Protein AF-A0A1M3QU73-F1 (afdb_monomer_lite)

Foldseek 3Di:
DDPDDDDPQDQPDWDWAADPPDPQKTWIARPVHRQWTFFQDPPPDPPTDTDIDGDDDPDCRRIDGDDDD

Structure (mmCIF, N/CA/C/O backbone):
data_AF-A0A1M3QU73-F1
#
_entry.id   AF-A0A1M3QU73-F1
#
loop_
_atom_site.group_PDB
_atom_site.id
_atom_site.type_symbol
_atom_site.label_atom_id
_atom_site.label_alt_id
_atom_site.label_comp_id
_atom_site.label_asym_id
_atom_site.label_entity_id
_atom_site.label_seq_id
_atom_site.pdbx_PDB_ins_code
_atom_site.Cartn_x
_atom_site.Cartn_y
_atom_site.Cartn_z
_atom_site.occupancy
_atom_site.B_iso_or_equiv
_atom_site.auth_seq_id
_atom_site.auth_comp_id
_atom_site.auth_asym_id
_atom_site.auth_atom_id
_atom_site.pdbx_PDB_model_num
ATOM 1 N N . MET A 1 1 ? 20.973 -5.259 20.949 1.00 44.03 1 MET A N 1
ATOM 2 C CA . MET A 1 1 ? 20.408 -3.908 21.161 1.00 44.03 1 MET A CA 1
ATOM 3 C C . MET A 1 1 ? 21.455 -2.908 20.703 1.00 44.03 1 MET A C 1
ATOM 5 O O . MET A 1 1 ? 22.531 -2.930 21.293 1.00 44.03 1 MET A O 1
ATOM 9 N N . PRO A 1 2 ? 21.236 -2.112 19.644 1.00 43.66 2 PRO A N 1
ATOM 10 C CA . PRO A 1 2 ? 22.144 -1.010 19.368 1.00 43.66 2 PRO A CA 1
ATOM 11 C C . PRO A 1 2 ? 21.980 0.058 20.466 1.00 43.66 2 PRO A C 1
ATOM 13 O O . PRO A 1 2 ? 20.863 0.267 20.949 1.00 43.66 2 PRO A O 1
ATOM 16 N N . PRO A 1 3 ? 23.071 0.704 20.902 1.00 44.72 3 PRO A N 1
ATOM 17 C CA . PRO A 1 3 ? 23.003 1.804 21.849 1.00 44.72 3 PRO A CA 1
ATOM 18 C C . PRO A 1 3 ? 22.449 3.032 21.113 1.00 44.72 3 PRO A C 1
ATOM 20 O O . PRO A 1 3 ? 22.836 3.290 19.977 1.00 44.72 3 PRO A O 1
ATOM 23 N N . ASN A 1 4 ? 21.552 3.778 21.760 1.00 53.16 4 ASN A N 1
ATOM 24 C CA . ASN A 1 4 ? 20.844 4.964 21.247 1.00 53.16 4 ASN A CA 1
ATOM 25 C C . ASN A 1 4 ? 19.608 4.689 20.373 1.00 53.16 4 ASN A C 1
ATOM 27 O O . ASN A 1 4 ? 19.565 5.063 19.207 1.00 53.16 4 ASN A O 1
ATOM 31 N N . GLY A 1 5 ? 18.576 4.089 20.976 1.00 45.94 5 GLY A N 1
ATOM 32 C CA . GLY A 1 5 ? 17.204 4.632 21.046 1.00 45.94 5 GLY A CA 1
ATOM 33 C C . GLY A 1 5 ? 16.422 5.045 19.787 1.00 45.94 5 GLY A C 1
ATOM 34 O O . GLY A 1 5 ? 15.273 5.448 19.935 1.00 45.94 5 GLY A O 1
ATOM 35 N N . SER A 1 6 ? 16.959 4.952 18.571 1.00 55.62 6 SER A N 1
ATOM 36 C CA . SER A 1 6 ? 16.127 5.010 17.370 1.00 55.62 6 SER A CA 1
ATOM 37 C C . SER A 1 6 ? 15.388 3.680 17.259 1.00 55.62 6 SER A C 1
ATOM 39 O O . SER A 1 6 ? 16.058 2.640 17.260 1.00 55.62 6 SER A O 1
ATOM 41 N N . PRO A 1 7 ? 14.043 3.663 17.163 1.00 56.78 7 PRO A N 1
ATOM 42 C CA . PRO A 1 7 ? 13.356 2.453 16.750 1.00 56.78 7 PRO A CA 1
ATOM 43 C C . PRO A 1 7 ? 14.008 2.034 15.437 1.00 56.78 7 PRO A C 1
ATOM 45 O O . PRO A 1 7 ? 14.153 2.850 14.523 1.00 56.78 7 PRO A O 1
ATOM 48 N N . ILE A 1 8 ? 14.501 0.800 15.375 1.00 57.41 8 ILE A N 1
ATOM 49 C CA . ILE A 1 8 ? 14.966 0.223 14.120 1.00 57.41 8 ILE A CA 1
ATOM 50 C C . ILE A 1 8 ? 13.713 0.216 13.252 1.00 57.41 8 ILE A C 1
ATOM 52 O O . ILE A 1 8 ? 12.906 -0.692 13.405 1.00 57.41 8 ILE A O 1
ATOM 56 N N . SER A 1 9 ? 13.498 1.251 12.431 1.00 61.75 9 SER A N 1
ATOM 57 C CA . SER A 1 9 ? 12.340 1.299 11.547 1.00 61.75 9 SER A CA 1
ATOM 58 C C . SER A 1 9 ? 12.517 0.126 10.607 1.00 61.75 9 SER A C 1
ATOM 60 O O . SER A 1 9 ? 13.402 0.125 9.736 1.00 61.75 9 SER A O 1
ATOM 62 N N . THR A 1 10 ? 11.770 -0.933 10.863 1.00 76.12 10 THR A N 1
ATOM 63 C CA . THR A 1 10 ? 11.926 -2.135 10.070 1.00 76.12 10 THR A CA 1
ATOM 64 C C . THR A 1 10 ? 11.306 -1.850 8.710 1.00 76.12 10 THR A C 1
ATOM 66 O O . THR A 1 10 ? 10.414 -1.016 8.550 1.00 76.12 10 THR A O 1
ATOM 69 N N . ASN A 1 11 ? 11.745 -2.577 7.692 1.00 85.69 11 ASN A N 1
ATOM 70 C CA . ASN A 1 11 ? 11.004 -2.636 6.434 1.00 85.69 11 ASN A CA 1
ATOM 71 C C . ASN A 1 11 ? 9.615 -3.300 6.598 1.00 85.69 11 ASN A C 1
ATOM 73 O O . ASN A 1 11 ? 8.922 -3.459 5.599 1.00 85.69 11 ASN A O 1
ATOM 77 N N . GLN A 1 12 ? 9.222 -3.684 7.819 1.00 90.19 12 GLN A N 1
ATOM 78 C CA . GLN A 1 12 ? 7.976 -4.369 8.156 1.00 90.19 12 GLN A CA 1
ATOM 79 C C . GLN A 1 12 ? 6.927 -3.437 8.780 1.00 90.19 12 GLN A C 1
ATOM 81 O O . GLN A 1 12 ? 5.796 -3.866 8.989 1.00 90.19 12 GLN A O 1
ATOM 86 N N . GLU A 1 13 ? 7.261 -2.172 9.043 1.00 92.12 13 GLU A N 1
ATOM 87 C CA . GLU A 1 13 ? 6.309 -1.179 9.542 1.00 92.12 13 GLU A CA 1
ATOM 88 C C . GLU A 1 13 ? 5.852 -0.241 8.417 1.00 92.12 13 GLU A C 1
ATOM 90 O O . GLU A 1 13 ? 6.636 0.156 7.542 1.00 92.12 13 GLU A O 1
ATOM 95 N N . TRP A 1 14 ? 4.567 0.130 8.445 1.00 94.19 14 TRP A N 1
ATOM 96 C CA . TRP A 1 14 ? 3.902 0.819 7.338 1.00 94.19 14 TRP A CA 1
ATOM 97 C C . TRP A 1 14 ? 2.919 1.882 7.827 1.00 94.19 14 TRP A C 1
ATOM 99 O O . TRP A 1 14 ? 2.171 1.669 8.778 1.00 94.19 14 TRP A O 1
ATOM 109 N N . PHE A 1 15 ? 2.864 3.014 7.126 1.00 94.69 15 PHE A N 1
ATOM 110 C CA . PHE A 1 15 ? 1.785 3.987 7.275 1.00 94.69 15 PHE A CA 1
ATOM 111 C C . PHE A 1 15 ? 0.658 3.676 6.295 1.00 94.69 15 PHE A C 1
ATOM 113 O O . PHE A 1 15 ? 0.900 3.550 5.094 1.00 94.69 15 PHE A O 1
ATOM 120 N N . ILE A 1 16 ? -0.578 3.659 6.790 1.00 95.94 16 ILE A N 1
ATOM 121 C CA . ILE A 1 16 ? -1.786 3.533 5.972 1.00 95.94 16 ILE A CA 1
ATOM 122 C C . ILE A 1 16 ? -2.495 4.887 5.968 1.00 95.94 16 ILE A C 1
ATOM 124 O O . ILE A 1 16 ? -2.919 5.379 7.014 1.00 95.94 16 ILE A O 1
ATOM 128 N N . LYS A 1 17 ? -2.618 5.511 4.793 1.00 94.06 17 LYS A N 1
ATOM 129 C CA . LYS A 1 17 ? -3.259 6.825 4.640 1.00 94.06 17 LYS A CA 1
ATOM 130 C C . LYS A 1 17 ? -4.413 6.744 3.652 1.00 94.06 17 LYS A C 1
ATOM 132 O O . LYS A 1 17 ? -4.228 6.295 2.526 1.00 94.06 17 LYS A O 1
ATOM 137 N N . LYS A 1 18 ? -5.589 7.226 4.055 1.00 95.75 18 LYS A N 1
ATOM 138 C CA . LYS A 1 18 ? -6.755 7.343 3.170 1.00 95.75 18 LYS A CA 1
ATOM 139 C C . LYS A 1 18 ? -6.455 8.304 2.013 1.00 95.75 18 LYS A C 1
ATOM 141 O O . LYS A 1 18 ? -5.840 9.352 2.222 1.00 95.75 18 LYS A O 1
ATOM 146 N N . VAL A 1 19 ? -6.882 7.950 0.806 1.00 94.50 19 VAL A N 1
ATOM 147 C CA . VAL A 1 19 ? -6.806 8.821 -0.370 1.00 94.50 19 VAL A CA 1
ATOM 148 C C . VAL A 1 19 ? -7.923 9.858 -0.285 1.00 94.50 19 VAL A C 1
ATOM 150 O O . VAL A 1 19 ? -9.093 9.521 -0.114 1.00 94.50 19 VAL A O 1
ATOM 153 N N . GLU A 1 20 ? -7.554 11.132 -0.370 1.00 92.38 20 GLU A N 1
ATOM 154 C CA . GLU A 1 20 ? -8.505 12.242 -0.351 1.00 92.38 20 GLU A CA 1
ATOM 155 C C . GLU A 1 20 ? -9.481 12.142 -1.532 1.00 92.38 20 GLU A C 1
ATOM 157 O O . GLU A 1 20 ? -9.095 11.773 -2.640 1.00 92.38 20 GLU A O 1
ATOM 162 N N . GLY A 1 21 ? -10.766 12.398 -1.281 1.00 92.62 21 GLY A N 1
ATOM 163 C CA . GLY A 1 21 ? -11.819 12.303 -2.297 1.00 92.62 21 GLY A CA 1
ATO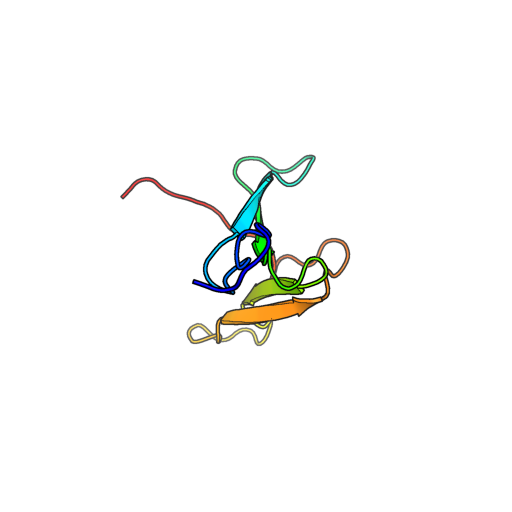M 164 C C . GLY A 1 21 ? -12.224 10.881 -2.716 1.00 92.62 21 GLY A C 1
ATOM 165 O O . GLY A 1 21 ? -13.202 10.741 -3.444 1.00 92.62 21 GLY A O 1
ATOM 166 N N . ARG A 1 22 ? -11.548 9.818 -2.247 1.00 90.38 22 ARG A N 1
ATOM 167 C CA . ARG A 1 22 ? -11.905 8.422 -2.566 1.00 90.38 22 ARG A CA 1
ATOM 168 C C . ARG A 1 22 ? -12.385 7.659 -1.331 1.00 90.38 22 ARG A C 1
ATOM 170 O O . ARG A 1 22 ? -11.712 7.582 -0.299 1.00 90.38 22 ARG A O 1
ATOM 177 N N . SER A 1 23 ? -13.578 7.073 -1.424 1.00 90.50 23 SER A N 1
ATOM 178 C CA . SER A 1 23 ? -14.113 6.226 -0.353 1.00 90.50 23 SER A CA 1
ATOM 179 C C . SER A 1 23 ? -13.329 4.914 -0.272 1.00 90.50 23 SER A C 1
ATOM 181 O O . SER A 1 23 ? -12.977 4.342 -1.298 1.00 90.50 23 SER A O 1
ATOM 183 N N . LYS A 1 24 ? -13.034 4.449 0.950 1.00 92.88 24 LYS A N 1
ATOM 184 C CA . LYS A 1 24 ? -12.364 3.161 1.241 1.00 92.88 24 LYS A CA 1
ATOM 185 C C . LYS A 1 24 ? -11.036 2.897 0.506 1.00 92.88 24 LYS A C 1
ATOM 187 O O . LYS A 1 24 ? -10.601 1.755 0.437 1.00 92.88 24 LYS A O 1
ATOM 192 N N . THR A 1 25 ? -10.391 3.934 -0.020 1.00 96.06 25 THR A N 1
ATOM 193 C CA . THR A 1 25 ? -9.149 3.807 -0.786 1.00 96.06 25 THR A CA 1
ATOM 194 C C . THR A 1 25 ? -7.977 4.317 0.036 1.00 96.06 25 THR A C 1
ATOM 196 O O . THR A 1 25 ? -8.062 5.386 0.649 1.00 96.06 25 THR A O 1
ATOM 199 N N . TYR A 1 26 ? -6.874 3.577 0.040 1.00 96.50 26 TYR A N 1
ATOM 200 C CA . TYR A 1 26 ? -5.719 3.846 0.888 1.00 96.50 26 TYR A CA 1
ATOM 201 C C . TYR A 1 26 ? -4.411 3.736 0.112 1.00 96.50 26 TYR A C 1
ATOM 203 O O . TYR A 1 26 ? -4.315 3.019 -0.876 1.00 96.50 26 TYR A O 1
ATOM 211 N N . ARG A 1 27 ? -3.387 4.429 0.605 1.00 95.69 27 ARG A N 1
ATOM 212 C CA . ARG A 1 27 ? -1.989 4.254 0.211 1.00 95.69 27 ARG A CA 1
ATOM 213 C C . ARG A 1 27 ? -1.200 3.685 1.377 1.00 95.69 27 ARG A C 1
ATOM 215 O O . ARG A 1 27 ? -1.400 4.111 2.518 1.00 95.69 27 ARG A O 1
ATOM 222 N N . ILE A 1 28 ? -0.289 2.768 1.070 1.00 96.38 28 ILE A N 1
ATOM 223 C CA . ILE A 1 28 ? 0.534 2.062 2.052 1.00 96.38 28 ILE A CA 1
ATOM 224 C C . ILE A 1 28 ? 1.990 2.474 1.828 1.00 96.38 28 ILE A C 1
ATOM 226 O O . ILE A 1 28 ? 2.558 2.186 0.781 1.00 96.38 28 ILE A O 1
ATOM 230 N N . LYS A 1 29 ? 2.573 3.198 2.786 1.00 95.31 29 LYS A N 1
ATOM 231 C CA . LYS A 1 29 ? 3.916 3.794 2.704 1.00 95.31 29 LYS A CA 1
ATOM 232 C C . LYS A 1 29 ? 4.864 3.090 3.663 1.00 95.31 29 LYS A C 1
ATOM 234 O O . LYS A 1 29 ? 4.532 2.954 4.840 1.00 95.31 29 LYS A O 1
ATOM 239 N N . ASN A 1 30 ? 6.044 2.696 3.198 1.00 94.25 30 ASN A N 1
ATOM 240 C CA . ASN A 1 30 ? 7.033 2.060 4.066 1.00 94.25 30 ASN A CA 1
ATOM 241 C C . ASN A 1 30 ? 7.640 3.078 5.052 1.00 94.25 30 ASN A C 1
ATOM 243 O O . ASN A 1 30 ? 7.957 4.201 4.655 1.00 94.25 30 ASN A O 1
ATOM 247 N N . ILE A 1 31 ? 7.813 2.714 6.331 1.00 92.19 31 ILE A N 1
ATOM 248 C CA . ILE A 1 31 ? 8.412 3.637 7.317 1.00 92.19 31 ILE A CA 1
ATOM 249 C C . ILE A 1 31 ? 9.911 3.833 7.056 1.00 92.19 31 ILE A C 1
ATOM 251 O O . ILE A 1 31 ? 10.390 4.965 7.107 1.00 92.19 31 ILE A O 1
ATOM 255 N N . LYS A 1 32 ? 10.641 2.762 6.717 1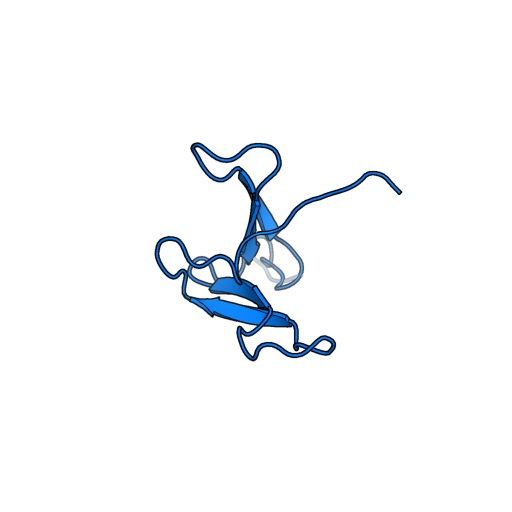.00 90.56 32 LYS A N 1
ATOM 256 C CA . LYS A 1 32 ? 12.086 2.810 6.432 1.00 90.56 32 LYS A CA 1
ATOM 257 C C . LYS A 1 32 ? 12.409 3.569 5.137 1.00 90.56 32 LYS A C 1
ATOM 259 O O . LYS A 1 32 ? 13.497 4.125 5.003 1.00 90.56 32 LYS A O 1
ATOM 264 N N . SER A 1 33 ? 11.477 3.603 4.186 1.00 90.19 33 SER A N 1
ATOM 265 C CA . SER A 1 33 ? 11.631 4.283 2.895 1.00 90.19 33 SER A CA 1
ATOM 266 C C . SER A 1 33 ? 10.428 5.193 2.620 1.00 90.19 33 SER A C 1
ATOM 268 O O . SER A 1 33 ? 9.499 4.787 1.925 1.00 90.19 33 SER A O 1
ATOM 270 N N . PRO A 1 34 ? 10.421 6.436 3.140 1.00 85.12 34 PRO A N 1
ATOM 271 C CA . PRO A 1 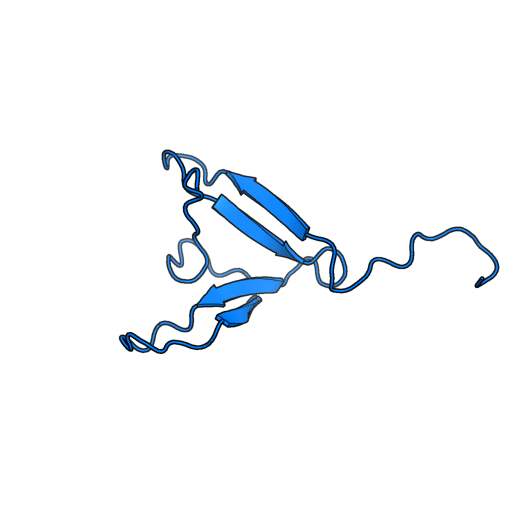34 ? 9.236 7.299 3.151 1.00 85.12 34 PRO A CA 1
ATOM 272 C C . PRO A 1 34 ? 8.812 7.829 1.772 1.00 85.12 34 PRO A C 1
ATOM 274 O O . PRO A 1 34 ? 7.751 8.443 1.658 1.00 85.12 34 PRO A O 1
ATOM 277 N N . THR A 1 35 ? 9.607 7.614 0.727 1.00 91.12 35 THR A N 1
ATOM 278 C CA . THR A 1 35 ? 9.233 7.898 -0.667 1.00 91.12 35 THR A CA 1
ATOM 279 C C . THR A 1 35 ? 8.591 6.698 -1.365 1.00 91.12 35 THR A C 1
ATOM 281 O O . THR A 1 35 ? 8.010 6.877 -2.432 1.00 91.12 35 THR A O 1
ATOM 284 N N . MET A 1 36 ? 8.650 5.506 -0.757 1.00 94.81 36 MET A N 1
ATOM 285 C CA . MET A 1 36 ? 8.265 4.233 -1.363 1.00 94.81 36 MET A CA 1
ATOM 286 C C . MET A 1 36 ? 6.916 3.725 -0.842 1.00 94.81 36 MET A C 1
ATOM 288 O O . MET A 1 36 ? 6.653 3.692 0.367 1.00 94.81 36 MET A O 1
ATOM 292 N N . PHE A 1 37 ? 6.076 3.289 -1.773 1.00 96.31 37 PHE A N 1
ATOM 293 C CA . PHE A 1 37 ? 4.705 2.850 -1.551 1.00 96.31 37 PHE A CA 1
ATOM 294 C C . PHE A 1 37 ? 4.496 1.439 -2.096 1.00 96.31 37 PHE A C 1
ATOM 296 O O . PHE A 1 37 ? 5.209 1.012 -3.003 1.00 96.31 37 PHE A O 1
ATOM 303 N N . LEU A 1 38 ? 3.534 0.719 -1.517 1.00 95.75 38 LEU A N 1
ATOM 304 C CA . LEU A 1 38 ? 3.103 -0.580 -2.022 1.00 95.75 38 LEU A CA 1
ATOM 305 C C . LEU A 1 38 ? 2.424 -0.397 -3.383 1.00 95.75 38 LEU A C 1
ATOM 307 O O . LEU A 1 38 ? 1.472 0.377 -3.494 1.00 95.75 38 LEU A O 1
ATOM 311 N N . ASP A 1 39 ? 2.930 -1.111 -4.379 1.00 95.25 39 ASP A N 1
ATOM 312 C CA . ASP A 1 39 ? 2.670 -0.906 -5.802 1.00 95.25 39 ASP A CA 1
ATOM 313 C C . ASP A 1 39 ? 2.439 -2.270 -6.460 1.00 95.25 39 ASP A C 1
ATOM 315 O O . ASP A 1 39 ? 3.314 -3.141 -6.415 1.00 95.25 39 ASP A O 1
ATOM 319 N N . ALA A 1 40 ? 1.248 -2.486 -7.011 1.00 93.25 40 ALA A N 1
ATOM 320 C CA . ALA A 1 40 ? 0.941 -3.646 -7.836 1.00 93.25 40 ALA A CA 1
ATOM 321 C C . ALA A 1 40 ? 1.215 -3.266 -9.288 1.00 93.25 40 ALA A C 1
ATOM 323 O O . ALA A 1 40 ? 0.409 -2.566 -9.890 1.00 93.25 40 ALA A O 1
ATOM 324 N N . LYS A 1 41 ? 2.362 -3.692 -9.830 1.00 82.75 41 LYS A N 1
ATOM 325 C CA . LYS A 1 41 ? 2.840 -3.258 -11.150 1.00 82.75 41 LYS A CA 1
ATOM 326 C C . LYS A 1 41 ? 1.702 -3.271 -12.180 1.00 82.75 41 LYS A C 1
ATOM 328 O O . LYS A 1 41 ? 1.098 -4.316 -12.410 1.00 82.75 41 LYS A O 1
ATOM 333 N N . ASP A 1 42 ? 1.456 -2.128 -12.815 1.00 79.75 42 ASP A N 1
ATOM 334 C CA . ASP A 1 42 ? 0.433 -2.001 -13.854 1.00 79.75 42 ASP A CA 1
ATOM 335 C C . ASP A 1 42 ? 0.910 -2.661 -15.157 1.00 79.75 42 ASP A C 1
ATOM 337 O O . ASP A 1 42 ? 1.470 -2.028 -16.052 1.00 79.75 42 ASP A O 1
ATOM 341 N N . ASP A 1 43 ? 0.804 -3.987 -15.209 1.00 81.44 43 ASP A N 1
ATOM 342 C CA . ASP A 1 43 ? 1.096 -4.793 -16.393 1.00 81.44 43 ASP A CA 1
ATOM 343 C C . ASP A 1 43 ? -0.120 -5.568 -16.910 1.00 81.44 43 ASP A C 1
ATOM 345 O O . ASP A 1 43 ? 0.022 -6.422 -17.786 1.00 81.44 43 ASP A O 1
ATOM 349 N N . GLY A 1 44 ? -1.315 -5.254 -16.396 1.00 76.94 44 GLY A N 1
ATOM 350 C CA . GLY A 1 44 ? -2.579 -5.863 -16.814 1.00 76.94 44 GLY A CA 1
ATOM 351 C C . GLY A 1 44 ? -2.691 -7.364 -16.525 1.00 76.94 44 GLY A C 1
ATOM 352 O O . GLY A 1 44 ? -3.619 -8.006 -17.015 1.00 76.94 44 GLY A O 1
ATOM 353 N N . SER A 1 45 ? -1.758 -7.936 -15.757 1.00 81.81 45 SER A N 1
ATOM 354 C CA . SER A 1 45 ? -1.759 -9.353 -15.405 1.00 81.81 45 SER A CA 1
ATOM 355 C C . SER A 1 45 ? -2.561 -9.614 -14.134 1.00 81.81 45 SER A C 1
ATOM 357 O O . SER A 1 45 ? -2.458 -8.877 -13.153 1.00 81.81 45 SER A O 1
ATOM 359 N N . ALA A 1 46 ? -3.293 -10.729 -14.117 1.00 82.69 46 ALA A N 1
ATOM 360 C CA . ALA A 1 46 ? -3.905 -11.251 -12.896 1.00 82.69 46 ALA A CA 1
ATOM 361 C C . ALA A 1 46 ? -2.852 -11.640 -11.837 1.00 82.69 46 ALA A C 1
ATOM 363 O O . ALA A 1 46 ? -3.130 -11.572 -10.643 1.00 82.69 46 ALA A O 1
ATOM 364 N N . ASP A 1 47 ? -1.632 -11.974 -12.270 1.00 85.75 47 ASP A N 1
ATOM 365 C CA . ASP A 1 47 ? -0.518 -12.404 -11.417 1.00 85.75 47 ASP A CA 1
ATOM 366 C C . ASP A 1 47 ? 0.521 -11.288 -11.216 1.00 85.75 47 ASP A C 1
ATOM 368 O O . ASP A 1 47 ? 1.736 -11.529 -11.197 1.00 85.75 47 ASP A O 1
ATOM 372 N N . SER A 1 48 ? 0.061 -10.037 -11.124 1.00 85.44 48 SER A N 1
ATOM 373 C CA . SER A 1 48 ? 0.966 -8.901 -10.958 1.00 85.44 48 SER A CA 1
ATOM 374 C C . SER A 1 48 ? 1.758 -8.998 -9.651 1.00 85.44 48 SER A C 1
ATOM 376 O O . SER A 1 48 ? 1.248 -9.331 -8.577 1.00 85.44 48 SER A O 1
ATOM 378 N N . ARG A 1 49 ? 3.057 -8.695 -9.740 1.00 89.25 49 ARG A N 1
ATOM 379 C CA . ARG A 1 49 ? 3.940 -8.663 -8.573 1.00 89.25 49 ARG A CA 1
ATOM 380 C C . ARG A 1 49 ? 3.728 -7.370 -7.800 1.00 89.25 49 ARG A C 1
ATOM 382 O O . ARG A 1 49 ? 3.829 -6.279 -8.361 1.00 89.25 49 ARG A O 1
ATOM 389 N N . VAL A 1 50 ? 3.578 -7.506 -6.488 1.00 92.31 50 VAL A N 1
ATOM 390 C CA . VAL A 1 50 ? 3.593 -6.369 -5.568 1.00 92.31 50 VAL A CA 1
ATOM 391 C C . VAL A 1 50 ? 5.034 -6.015 -5.207 1.00 92.31 50 VAL A C 1
ATOM 393 O O . VAL A 1 50 ? 5.826 -6.879 -4.822 1.00 92.31 50 VAL A O 1
ATOM 396 N N . LYS A 1 51 ? 5.384 -4.738 -5.331 1.00 93.19 51 LYS A N 1
ATOM 397 C CA . LYS A 1 51 ? 6.712 -4.195 -5.028 1.00 93.19 51 LYS A CA 1
ATOM 398 C C . LYS A 1 51 ? 6.599 -2.866 -4.283 1.00 93.19 51 LYS A C 1
ATOM 400 O O . LYS A 1 51 ? 5.512 -2.362 -4.018 1.00 93.19 51 LYS A O 1
ATOM 405 N N . LEU A 1 52 ? 7.755 -2.308 -3.940 1.00 93.88 52 LEU A N 1
ATOM 406 C CA . LEU A 1 52 ? 7.875 -0.914 -3.543 1.00 93.88 52 LEU A CA 1
ATOM 407 C C . LEU A 1 52 ? 8.183 -0.056 -4.770 1.00 93.88 52 LEU A C 1
ATOM 409 O O . LEU A 1 52 ? 9.077 -0.402 -5.547 1.00 93.88 52 LEU A O 1
ATOM 413 N N . TYR A 1 53 ? 7.498 1.073 -4.912 1.00 94.75 53 TYR A N 1
ATOM 414 C CA . TYR A 1 53 ? 7.792 2.065 -5.945 1.00 94.75 53 TYR A CA 1
ATOM 415 C C . TYR A 1 53 ? 7.606 3.489 -5.420 1.00 94.75 53 TYR A C 1
ATOM 417 O O . TYR A 1 53 ? 6.909 3.707 -4.426 1.00 94.75 53 TYR A O 1
ATOM 425 N N . GLU A 1 54 ? 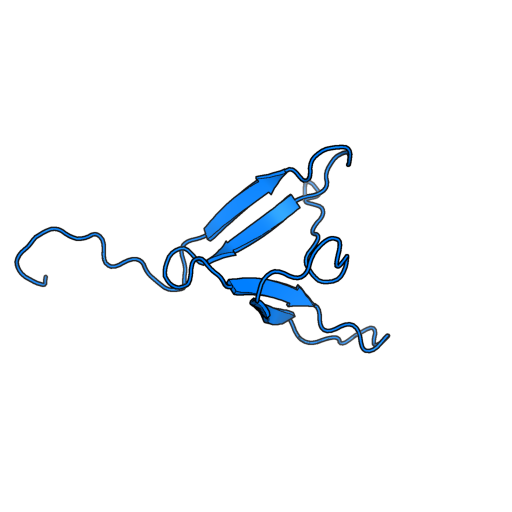8.270 4.461 -6.045 1.00 95.25 54 GLU A N 1
ATOM 426 C CA . GLU A 1 54 ? 8.121 5.864 -5.662 1.00 95.25 54 GLU A CA 1
ATOM 427 C C . GLU A 1 54 ? 6.675 6.328 -5.855 1.00 95.25 54 GLU A C 1
ATOM 429 O O . GLU A 1 54 ? 5.970 5.860 -6.750 1.00 95.25 54 GLU A O 1
ATOM 434 N N . ARG A 1 55 ? 6.213 7.261 -5.015 1.00 88.19 55 ARG A N 1
ATOM 435 C CA . ARG A 1 55 ? 4.856 7.804 -5.143 1.00 88.19 55 ARG A CA 1
ATOM 436 C C . ARG A 1 55 ? 4.659 8.484 -6.495 1.00 88.19 55 ARG A C 1
ATOM 438 O O . ARG A 1 55 ? 5.250 9.535 -6.739 1.00 88.19 55 ARG A O 1
ATOM 445 N N . VAL A 1 56 ? 3.696 8.001 -7.275 1.00 82.62 56 VAL A N 1
ATOM 446 C CA . VAL A 1 56 ? 3.292 8.642 -8.532 1.00 82.62 56 VAL A CA 1
ATOM 447 C C . VAL A 1 56 ? 1.879 9.209 -8.398 1.00 82.62 56 VAL A C 1
ATOM 449 O O . VAL A 1 56 ? 0.903 8.476 -8.288 1.00 82.62 56 VAL A O 1
ATOM 452 N N . GLY A 1 57 ? 1.765 10.544 -8.379 1.00 83.31 57 GLY A N 1
ATOM 453 C CA . GLY A 1 57 ? 0.514 11.314 -8.505 1.00 83.31 57 GLY A CA 1
ATOM 454 C C . GLY A 1 57 ? -0.779 10.620 -8.045 1.00 83.31 57 GLY A C 1
ATOM 455 O O . GLY A 1 57 ? -1.017 10.450 -6.843 1.00 83.31 57 GLY A O 1
ATOM 456 N N . ASN A 1 58 ? -1.620 10.267 -9.023 1.00 84.44 58 ASN A N 1
ATOM 457 C CA . ASN A 1 58 ? -2.893 9.550 -8.873 1.00 84.44 58 ASN A CA 1
ATOM 458 C C . ASN A 1 58 ? -2.822 8.110 -9.397 1.00 84.44 58 ASN A C 1
ATOM 460 O O . ASN A 1 58 ? -3.839 7.570 -9.815 1.00 84.44 58 ASN A O 1
ATOM 46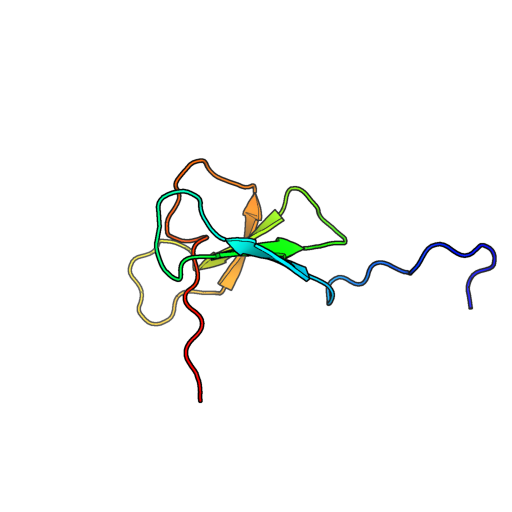4 N N . ASP A 1 59 ? -1.640 7.502 -9.360 1.00 89.00 59 ASP A N 1
ATOM 465 C CA . ASP A 1 59 ? -1.447 6.127 -9.799 1.00 89.00 59 ASP A CA 1
ATOM 466 C C . ASP A 1 59 ? -2.297 5.165 -8.956 1.00 89.00 59 ASP A C 1
ATOM 468 O O . ASP A 1 59 ? -2.205 5.142 -7.720 1.00 89.00 59 ASP A O 1
ATOM 472 N N . GLU A 1 60 ? -3.182 4.439 -9.637 1.00 91.12 60 GLU A N 1
ATOM 473 C CA . GLU A 1 60 ? -4.129 3.506 -9.032 1.00 91.12 60 GLU A CA 1
ATOM 474 C C . GLU A 1 60 ? -3.464 2.180 -8.661 1.00 91.12 60 GLU A C 1
ATOM 476 O O . GLU A 1 60 ? -3.921 1.533 -7.722 1.00 91.12 60 GLU A O 1
ATOM 481 N N . SER A 1 61 ? -2.324 1.839 -9.278 1.00 92.94 61 SER A N 1
ATOM 482 C CA . SER A 1 61 ? -1.504 0.676 -8.899 1.00 92.94 61 SER A CA 1
ATOM 483 C C . SER A 1 61 ? -0.976 0.752 -7.459 1.00 92.94 61 SER A C 1
ATOM 485 O O . SER A 1 61 ? -0.590 -0.253 -6.861 1.00 92.94 61 SER A O 1
ATOM 487 N N . GLN A 1 62 ? -0.997 1.954 -6.875 1.00 95.25 62 GLN A N 1
ATOM 488 C CA . GLN A 1 62 ? -0.566 2.246 -5.509 1.00 95.25 62 GLN A CA 1
ATOM 489 C C . GLN A 1 62 ? -1.742 2.418 -4.535 1.00 95.25 62 GLN A C 1
ATOM 491 O O . GLN A 1 62 ? -1.555 2.891 -3.406 1.00 95.25 62 GLN A O 1
ATOM 496 N N . MET A 1 63 ? -2.966 2.096 -4.966 1.00 95.06 63 MET A N 1
ATOM 497 C CA . MET A 1 63 ? -4.190 2.254 -4.188 1.00 95.06 63 MET A CA 1
ATOM 498 C C . MET A 1 63 ? -4.770 0.907 -3.764 1.00 95.06 63 MET A C 1
ATOM 500 O O . MET A 1 63 ? -4.893 -0.020 -4.552 1.00 95.06 63 MET A O 1
ATOM 504 N N . TRP A 1 64 ? -5.174 0.828 -2.499 1.00 95.81 64 TRP A N 1
ATOM 505 C CA . TRP A 1 64 ? -5.603 -0.414 -1.864 1.00 95.81 64 TRP A CA 1
ATOM 506 C C . TRP A 1 64 ? -6.962 -0.241 -1.193 1.00 95.81 64 TRP A C 1
ATOM 508 O O . TRP A 1 64 ? -7.251 0.814 -0.616 1.00 95.81 64 TRP A O 1
ATOM 518 N N . ILE A 1 65 ? -7.776 -1.294 -1.244 1.00 96.00 65 ILE A N 1
ATOM 519 C CA . ILE A 1 65 ? -9.043 -1.420 -0.518 1.00 96.00 65 ILE A CA 1
ATOM 520 C C . ILE A 1 65 ? -8.853 -2.500 0.548 1.00 96.00 65 ILE A C 1
ATOM 522 O O . ILE A 1 65 ? -8.297 -3.558 0.270 1.00 96.00 65 ILE A O 1
ATOM 526 N N . PHE A 1 66 ? -9.307 -2.228 1.771 1.00 93.62 66 PHE A N 1
ATOM 527 C CA . PHE A 1 66 ? -9.331 -3.210 2.854 1.00 93.62 66 PHE A CA 1
ATOM 528 C C . PHE A 1 66 ? -10.763 -3.697 3.051 1.00 93.62 66 PHE A C 1
ATOM 530 O O . PHE A 1 66 ? -11.658 -2.897 3.340 1.00 93.62 66 PHE A O 1
ATOM 537 N N . GLU A 1 67 ? -10.966 -5.002 2.915 1.00 92.62 67 GLU A N 1
ATOM 538 C CA . GLU A 1 67 ? -12.233 -5.663 3.206 1.00 92.62 67 GLU A CA 1
ATOM 539 C C . GLU A 1 67 ? -12.118 -6.472 4.495 1.00 92.62 67 GLU A C 1
ATOM 541 O O . GLU A 1 67 ? -11.038 -6.922 4.884 1.00 92.62 67 GLU A O 1
ATOM 546 N N . LYS A 1 68 ? -13.241 -6.614 5.196 1.00 90.38 68 LYS A N 1
ATOM 547 C CA . LYS A 1 68 ? -13.304 -7.471 6.374 1.00 90.38 68 LYS A CA 1
ATOM 548 C C . LYS A 1 68 ? -13.326 -8.928 5.902 1.00 90.38 68 LYS A C 1
ATOM 550 O O . LYS A 1 68 ? -14.173 -9.261 5.079 1.00 90.38 68 LYS A O 1
ATOM 555 N N . ALA A 1 69 ? -12.418 -9.745 6.437 1.00 77.25 69 ALA A N 1
ATOM 556 C CA . ALA A 1 69 ? -12.407 -11.196 6.254 1.00 77.25 69 ALA A CA 1
ATOM 557 C C . ALA A 1 69 ? -13.488 -11.894 7.095 1.00 77.25 69 ALA A C 1
ATOM 559 O O . ALA A 1 69 ? -13.840 -11.357 8.178 1.00 77.25 69 ALA A O 1
#

Radius of gyration: 14.33 Å; chains: 1; bounding box: 37×25×39 Å

Secondary structure (DSSP, 8-state):
--SS------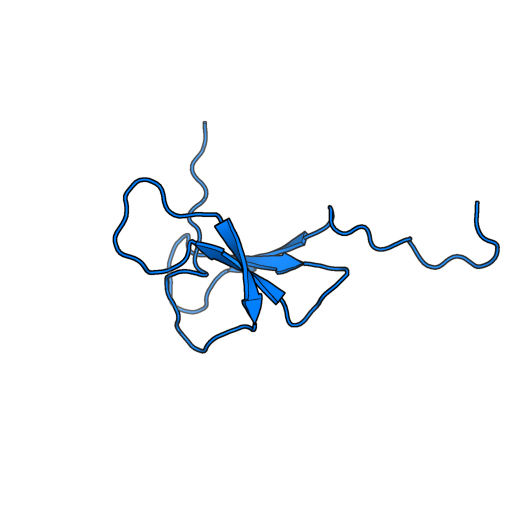TT-EEEEEPTT-TTEEEEEESSSTTEEEEE--SS-TTPPEEEEE--TT-GGG-EE----

pLDDT: mean 85.46, std 14.33, range [43.66, 96.5]

Sequence (69 aa):
MPPNGSPISTNQEWFIKKVEGRSKTYRIKNIKSPTMFLDAKDDGSADSRVKLYERVGNDESQMWIFEKA